Protein AF-A0A7C6RKL9-F1 (afdb_monomer_lite)

Sequence (84 aa):
VSDRDWIVTLDVSADEYYGSEQVKRALVRYPIKVVRLDIDPERNPFGLALDCYASAPQRIEPPPTPTQAGVPANAPGHLQGDSP

Structure (mmCIF, N/CA/C/O backbone):
data_AF-A0A7C6RKL9-F1
#
_entry.id   AF-A0A7C6RKL9-F1
#
loop_
_atom_site.group_PDB
_atom_site.id
_atom_site.type_symbol
_atom_site.label_atom_id
_atom_site.label_alt_id
_atom_site.label_comp_id
_atom_site.label_asym_id
_atom_site.label_entity_id
_atom_site.label_seq_id
_atom_site.pdbx_PDB_ins_code
_atom_site.Cartn_x
_atom_site.Cartn_y
_atom_site.Cartn_z
_atom_site.occupancy
_atom_site.B_iso_or_equiv
_atom_site.auth_seq_id
_atom_site.auth_comp_id
_atom_site.auth_asym_id
_atom_site.auth_atom_id
_atom_site.pdbx_PDB_model_num
ATOM 1 N N . VAL A 1 1 ? 7.654 -13.805 -6.993 1.00 73.88 1 VAL A N 1
ATOM 2 C CA . VAL A 1 1 ? 8.340 -12.493 -7.012 1.00 73.88 1 VAL A CA 1
ATOM 3 C C . VAL A 1 1 ? 9.407 -12.584 -8.082 1.00 73.88 1 VAL A C 1
ATOM 5 O O . VAL A 1 1 ? 10.071 -13.614 -8.139 1.00 73.88 1 VAL A O 1
ATOM 8 N N . SER A 1 2 ? 9.473 -11.597 -8.968 1.00 86.81 2 SER A N 1
ATOM 9 C CA . SER A 1 2 ? 10.392 -11.542 -10.112 1.00 86.81 2 SER A CA 1
ATOM 10 C C . SER A 1 2 ? 11.171 -10.223 -10.066 1.00 86.81 2 SER A C 1
ATOM 12 O O . SER A 1 2 ? 10.882 -9.371 -9.229 1.00 86.81 2 SER A O 1
ATOM 14 N N . ASP A 1 3 ? 12.090 -10.003 -11.005 1.00 89.50 3 ASP A N 1
ATOM 15 C CA . ASP A 1 3 ? 12.804 -8.722 -11.137 1.00 89.50 3 ASP A CA 1
ATOM 16 C C . ASP A 1 3 ? 11.894 -7.551 -11.556 1.00 89.50 3 ASP A C 1
ATOM 18 O O . ASP A 1 3 ? 12.338 -6.406 -11.633 1.00 89.50 3 ASP A O 1
ATOM 22 N N . ARG A 1 4 ? 10.622 -7.827 -11.865 1.00 94.75 4 ARG A N 1
ATOM 23 C CA . ARG A 1 4 ? 9.621 -6.841 -12.292 1.00 94.75 4 ARG A CA 1
ATOM 24 C C . ARG A 1 4 ? 8.363 -6.823 -11.428 1.00 94.75 4 ARG A C 1
ATOM 26 O O . ARG A 1 4 ? 7.517 -5.960 -11.649 1.00 94.75 4 ARG A O 1
ATOM 33 N N . ASP A 1 5 ? 8.233 -7.769 -10.498 1.00 96.44 5 ASP A N 1
ATOM 34 C CA . ASP A 1 5 ? 7.044 -7.955 -9.672 1.00 96.44 5 ASP A CA 1
ATOM 35 C C . ASP A 1 5 ? 7.442 -8.140 -8.214 1.00 96.44 5 ASP A C 1
ATOM 37 O O . ASP A 1 5 ? 8.103 -9.121 -7.853 1.00 96.44 5 ASP A O 1
ATOM 41 N N . TRP A 1 6 ? 6.938 -7.255 -7.363 1.00 97.88 6 TRP A N 1
ATOM 42 C CA . TRP A 1 6 ? 7.224 -7.220 -5.937 1.00 97.88 6 TRP A CA 1
ATOM 43 C C . TRP A 1 6 ? 5.942 -7.354 -5.125 1.00 97.88 6 TRP A C 1
ATOM 45 O O . TRP A 1 6 ? 4.870 -6.919 -5.541 1.00 97.88 6 TRP A O 1
ATOM 55 N N . ILE A 1 7 ? 6.060 -7.942 -3.936 1.00 97.88 7 ILE A N 1
ATOM 56 C CA . ILE A 1 7 ? 5.026 -7.839 -2.906 1.00 97.88 7 ILE A CA 1
ATOM 57 C C . ILE A 1 7 ? 5.541 -6.836 -1.884 1.00 97.88 7 ILE A C 1
ATOM 59 O O . ILE A 1 7 ? 6.559 -7.076 -1.235 1.00 97.88 7 ILE A O 1
ATOM 63 N N . VAL A 1 8 ? 4.849 -5.709 -1.769 1.00 97.69 8 VAL A N 1
ATOM 64 C CA . VAL A 1 8 ? 5.166 -4.642 -0.823 1.00 97.69 8 VAL A CA 1
ATOM 65 C C . VAL A 1 8 ? 4.237 -4.758 0.375 1.00 97.69 8 VAL A C 1
ATOM 67 O O . VAL A 1 8 ? 3.016 -4.804 0.231 1.00 97.69 8 VAL A O 1
ATOM 70 N N . THR A 1 9 ? 4.823 -4.798 1.568 1.00 97.75 9 THR A N 1
ATOM 71 C CA . THR A 1 9 ? 4.079 -4.769 2.828 1.00 97.75 9 THR A CA 1
ATOM 72 C C . THR A 1 9 ? 3.812 -3.324 3.219 1.00 97.75 9 THR A C 1
ATOM 74 O O . THR A 1 9 ? 4.751 -2.584 3.508 1.00 97.75 9 THR A O 1
ATOM 77 N N . LEU A 1 10 ? 2.540 -2.933 3.249 1.00 97.44 10 LEU A N 1
ATOM 78 C CA . LEU A 1 10 ? 2.113 -1.603 3.666 1.00 97.44 10 LEU A CA 1
ATOM 79 C C . LEU A 1 10 ? 1.280 -1.693 4.950 1.00 97.44 10 LEU A C 1
ATOM 81 O O . LEU A 1 10 ? 0.131 -2.130 4.918 1.00 97.44 10 LEU A O 1
ATOM 85 N N . ASP A 1 11 ? 1.845 -1.259 6.073 1.00 97.38 11 ASP A N 1
ATOM 86 C CA . ASP A 1 11 ? 1.135 -1.181 7.352 1.00 97.38 11 ASP A CA 1
ATOM 87 C C . ASP A 1 11 ? 0.510 0.212 7.505 1.00 97.38 11 ASP A C 1
ATOM 89 O O . ASP A 1 11 ? 1.213 1.221 7.495 1.00 97.38 11 ASP A O 1
ATOM 93 N N . VAL A 1 12 ? -0.819 0.273 7.626 1.00 96.56 12 VAL A N 1
ATOM 94 C CA . VAL A 1 12 ? -1.594 1.523 7.648 1.00 96.56 12 VAL A CA 1
ATOM 95 C C . VAL A 1 12 ? -2.445 1.590 8.907 1.00 96.56 12 VAL A C 1
ATOM 97 O O . VAL A 1 12 ? -3.231 0.678 9.175 1.00 96.56 12 VAL A O 1
ATOM 100 N N . SER A 1 13 ? -2.337 2.692 9.651 1.00 95.75 13 SER A N 1
ATOM 101 C CA . SER A 1 13 ? -3.317 3.063 10.674 1.00 95.75 13 SER A CA 1
ATOM 102 C C . SER A 1 13 ? -4.399 3.953 10.067 1.00 95.75 13 SER A C 1
ATOM 104 O O . SER A 1 13 ? -4.093 5.024 9.543 1.00 95.75 13 SER A O 1
ATOM 106 N N . ALA A 1 14 ? -5.654 3.529 10.164 1.00 95.06 14 ALA A N 1
ATOM 107 C CA . ALA A 1 14 ? -6.818 4.287 9.732 1.00 95.06 14 ALA A CA 1
ATOM 108 C C . ALA A 1 14 ? -7.687 4.645 10.940 1.00 95.06 14 ALA A C 1
ATOM 110 O O . ALA A 1 14 ? -8.110 3.759 11.690 1.00 95.06 14 ALA A O 1
ATOM 111 N N . ASP A 1 15 ? -7.963 5.939 11.084 1.00 95.44 15 ASP A N 1
ATOM 112 C CA . ASP A 1 15 ? -8.888 6.487 12.068 1.00 95.44 15 ASP A CA 1
ATOM 113 C C . ASP A 1 15 ? -10.160 6.943 11.349 1.00 95.44 15 ASP A C 1
ATOM 115 O O . ASP A 1 15 ? -10.109 7.802 10.470 1.00 95.44 15 ASP A O 1
ATOM 119 N N . GLU A 1 16 ? -11.300 6.348 11.693 1.00 95.44 16 GLU A N 1
ATOM 120 C CA . GLU A 1 16 ? -12.604 6.722 11.138 1.00 95.44 16 GLU A CA 1
ATOM 121 C C . GLU A 1 16 ? -13.346 7.604 12.147 1.00 95.44 16 GLU A C 1
ATOM 123 O O . GLU A 1 16 ? -13.323 7.332 13.353 1.00 95.44 16 GLU A O 1
ATOM 128 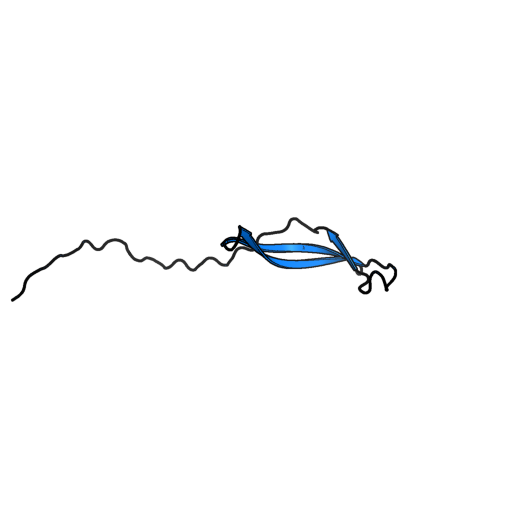N N . TYR A 1 17 ? -14.020 8.643 11.647 1.00 97.44 17 TYR A N 1
ATOM 129 C CA . TYR A 1 17 ? -14.714 9.648 12.452 1.00 97.44 17 TYR A CA 1
ATOM 130 C C . TYR A 1 17 ? -16.180 9.785 12.040 1.00 97.44 17 TYR A C 1
ATOM 132 O O . TYR A 1 17 ? -16.511 9.731 10.855 1.00 97.44 17 TYR A O 1
ATOM 140 N N . TYR A 1 18 ? -17.041 10.041 13.022 1.00 97.19 18 TYR A N 1
ATOM 141 C CA . TYR A 1 18 ? -18.387 10.562 12.816 1.00 97.19 18 TYR A CA 1
ATOM 142 C C . TYR A 1 18 ? -18.462 11.956 13.447 1.00 97.19 18 TYR A C 1
ATOM 144 O O . TYR A 1 18 ? -18.439 12.113 14.667 1.00 97.19 18 TYR A O 1
ATOM 152 N N . GLY A 1 19 ? -18.473 12.995 12.610 1.00 96.44 19 GLY A N 1
ATOM 153 C CA . GLY A 1 19 ? -18.270 14.367 13.078 1.00 96.44 19 GLY A CA 1
ATOM 154 C C . GLY A 1 19 ? -16.870 14.548 13.673 1.00 96.44 19 GLY A C 1
ATOM 155 O O . GLY A 1 19 ? -15.876 14.220 13.031 1.00 96.44 19 GLY A O 1
ATOM 156 N N . SER A 1 20 ? -16.790 15.073 14.895 1.00 95.94 20 SER A N 1
ATOM 157 C CA . SER A 1 20 ? -15.533 15.229 15.640 1.00 95.94 20 SER A CA 1
ATOM 158 C C . SER A 1 20 ? -15.165 14.012 16.495 1.00 95.94 20 SER A C 1
ATOM 160 O O . SER A 1 20 ? -14.121 14.022 17.144 1.00 95.94 20 SER A O 1
ATOM 162 N N . GLU A 1 21 ? -16.018 12.987 16.552 1.00 97.19 21 GLU A N 1
ATOM 163 C CA . GLU A 1 21 ? -15.795 11.802 17.378 1.00 97.19 21 GLU A CA 1
ATOM 164 C C . GLU A 1 21 ? -15.098 10.707 16.573 1.00 97.19 21 GLU A C 1
ATOM 166 O O . GLU A 1 21 ? -15.534 10.350 15.476 1.00 97.19 21 GLU A O 1
ATOM 171 N N . GLN A 1 22 ? -14.013 10.158 17.121 1.00 95.94 22 GLN A N 1
ATOM 172 C CA . GLN A 1 22 ? -13.368 8.984 16.548 1.00 95.94 22 GLN A CA 1
ATOM 173 C C . GLN A 1 22 ? -14.202 7.738 16.860 1.00 95.94 22 GLN A C 1
ATOM 175 O O . GLN A 1 22 ? -14.379 7.388 18.023 1.00 95.94 22 GLN A O 1
ATOM 180 N N . VAL A 1 23 ? -14.639 7.025 15.823 1.00 97.06 23 VAL A N 1
ATOM 181 C CA . VAL A 1 23 ? -15.480 5.825 15.960 1.00 97.06 23 VAL A CA 1
ATOM 182 C C . VAL A 1 23 ? -14.706 4.523 15.775 1.00 97.06 23 VAL A C 1
ATOM 184 O O . VAL A 1 23 ? -15.126 3.474 16.261 1.00 97.06 23 VAL A O 1
ATOM 187 N N . LYS A 1 24 ? -13.560 4.558 15.086 1.00 93.25 24 LYS A N 1
ATOM 188 C CA . LYS A 1 24 ? -12.742 3.364 14.847 1.00 93.25 24 LYS A CA 1
ATOM 189 C C . LYS A 1 24 ? -11.275 3.727 14.661 1.00 93.25 24 LYS A C 1
ATOM 191 O O . LYS A 1 24 ? -10.948 4.741 14.053 1.00 93.25 24 LYS A O 1
ATOM 196 N N . ARG A 1 25 ? -10.396 2.861 15.167 1.00 93.81 25 ARG A N 1
ATOM 197 C CA . ARG A 1 25 ? -8.96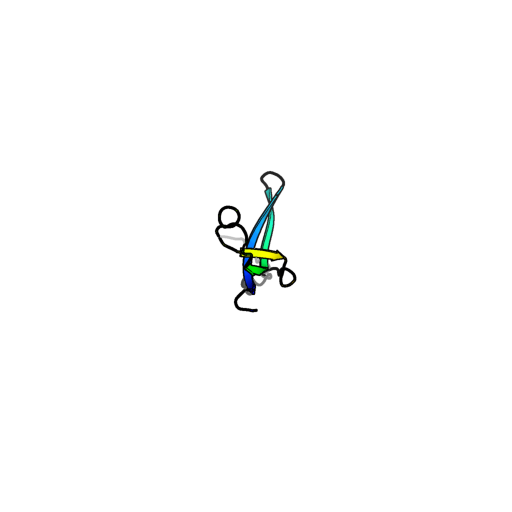2 2.822 14.852 1.00 93.81 25 ARG A CA 1
ATOM 198 C C . ARG A 1 25 ? -8.615 1.419 14.387 1.00 93.81 25 ARG A C 1
ATOM 200 O O . ARG A 1 25 ? -8.848 0.450 15.114 1.00 93.81 25 ARG A O 1
ATOM 207 N N . ALA A 1 26 ? -8.058 1.297 13.192 1.00 93.25 26 ALA A N 1
ATOM 208 C CA . ALA A 1 26 ? -7.608 0.024 12.649 1.00 93.25 26 ALA A CA 1
ATOM 209 C C . ALA A 1 26 ? -6.156 0.136 12.195 1.00 93.25 26 ALA A C 1
ATOM 211 O O . ALA A 1 26 ? -5.826 1.014 11.408 1.00 93.25 26 ALA A O 1
ATOM 212 N N . LEU A 1 27 ? -5.304 -0.772 12.669 1.00 96.25 27 LEU A N 1
ATOM 213 C CA . LEU A 1 27 ? -3.980 -0.997 12.103 1.00 96.25 27 LEU A CA 1
ATOM 214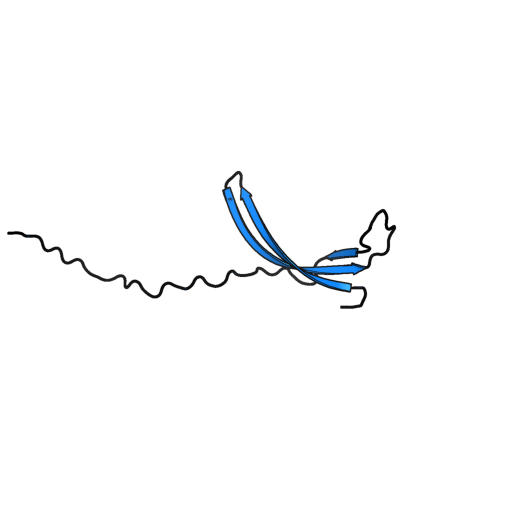 C C . LEU A 1 27 ? -4.070 -2.235 11.209 1.00 96.25 27 LEU A C 1
ATOM 216 O O . LEU A 1 27 ? -4.440 -3.313 11.679 1.00 96.25 27 LEU A O 1
ATOM 220 N N . VAL A 1 28 ? -3.813 -2.072 9.915 1.00 97.06 28 VAL A N 1
ATOM 221 C CA . VAL A 1 28 ? -3.995 -3.125 8.910 1.00 97.06 28 VAL A CA 1
ATOM 222 C C . VAL A 1 28 ? -2.753 -3.220 8.034 1.00 97.06 28 VAL A C 1
ATOM 224 O O . VAL A 1 28 ? -2.253 -2.212 7.541 1.00 97.06 28 VAL A O 1
ATOM 227 N N . ARG A 1 29 ? -2.282 -4.449 7.824 1.00 98.06 29 ARG A N 1
ATOM 228 C CA . ARG A 1 29 ? -1.235 -4.813 6.876 1.00 98.06 29 ARG A CA 1
ATOM 229 C C . ARG A 1 29 ? -1.852 -5.133 5.524 1.00 98.06 29 ARG A C 1
ATOM 231 O O . ARG A 1 29 ? -2.600 -6.104 5.393 1.00 98.06 29 ARG A O 1
ATOM 238 N N . TYR A 1 30 ? -1.493 -4.353 4.518 1.00 98.12 30 TYR A N 1
ATOM 239 C CA . TYR A 1 30 ? -1.879 -4.548 3.129 1.00 98.12 30 TYR A CA 1
ATOM 240 C C . TYR A 1 30 ? -0.696 -5.117 2.339 1.00 98.12 30 TYR A C 1
ATOM 242 O O . TYR A 1 30 ? 0.283 -4.407 2.103 1.00 98.12 30 TYR A O 1
ATOM 250 N N . PRO A 1 31 ? -0.753 -6.388 1.917 1.00 98.25 31 PRO A N 1
ATOM 251 C CA . PRO A 1 31 ? 0.209 -6.937 0.976 1.00 98.25 31 PRO A CA 1
ATOM 252 C C . PRO A 1 31 ? -0.191 -6.496 -0.437 1.00 98.25 31 PRO A C 1
ATOM 254 O O . PRO A 1 31 ? -1.153 -7.007 -1.012 1.00 98.25 31 PRO A O 1
ATOM 257 N N . ILE A 1 32 ? 0.524 -5.519 -0.989 1.00 98.31 32 ILE A N 1
ATOM 258 C CA . ILE A 1 32 ? 0.240 -4.932 -2.303 1.00 98.31 32 ILE A CA 1
ATOM 259 C C . ILE A 1 32 ? 1.165 -5.547 -3.348 1.00 98.31 32 ILE A C 1
ATOM 261 O O . ILE A 1 32 ? 2.382 -5.579 -3.151 1.00 98.31 32 ILE A O 1
ATOM 265 N N . LYS A 1 33 ? 0.616 -6.009 -4.475 1.00 98.19 33 LYS A N 1
ATOM 266 C CA . LYS A 1 33 ? 1.450 -6.372 -5.622 1.00 98.19 33 LYS A CA 1
ATOM 267 C C . LYS A 1 33 ? 1.841 -5.092 -6.355 1.00 98.19 33 LYS A C 1
ATOM 269 O O . LYS A 1 33 ? 0.987 -4.285 -6.711 1.00 98.19 33 LYS A O 1
ATOM 274 N N . VAL A 1 34 ? 3.135 -4.902 -6.565 1.00 98.25 34 VAL A N 1
ATOM 275 C CA . VAL A 1 34 ? 3.689 -3.786 -7.331 1.00 98.25 34 VAL A CA 1
ATOM 276 C C . VAL A 1 34 ? 4.380 -4.357 -8.553 1.00 98.25 34 VAL A C 1
ATOM 278 O O . VAL A 1 34 ? 5.140 -5.317 -8.437 1.00 98.25 34 VAL A O 1
ATOM 281 N N . VAL A 1 35 ? 4.114 -3.776 -9.717 1.00 98.00 35 VAL A N 1
ATOM 282 C CA . VAL A 1 35 ? 4.658 -4.242 -10.998 1.00 98.00 35 VAL A CA 1
ATOM 283 C C . VAL A 1 35 ? 5.375 -3.113 -11.720 1.00 98.00 35 VAL A C 1
ATOM 285 O O . VAL A 1 35 ? 4.988 -1.948 -11.600 1.00 98.00 35 VAL A O 1
ATOM 288 N N . ARG A 1 36 ? 6.403 -3.448 -12.504 1.00 97.50 36 ARG A N 1
ATOM 289 C CA . ARG A 1 36 ? 7.028 -2.497 -13.430 1.00 97.50 36 ARG A CA 1
ATOM 290 C C . ARG A 1 36 ? 6.090 -2.229 -14.607 1.00 97.50 36 ARG A C 1
ATOM 292 O O . ARG A 1 36 ? 5.826 -3.134 -15.402 1.00 97.50 36 ARG A O 1
ATOM 299 N N . LEU A 1 37 ? 5.646 -0.982 -14.739 1.00 97.25 37 LEU A N 1
ATOM 300 C CA . LEU A 1 37 ? 4.792 -0.494 -15.817 1.00 97.25 37 LEU A CA 1
ATOM 301 C C . LEU A 1 37 ? 5.506 0.616 -16.597 1.00 97.25 37 LEU A C 1
ATOM 303 O O . LEU A 1 37 ? 5.474 1.788 -16.222 1.00 97.25 37 LEU A O 1
ATOM 307 N N . ASP A 1 38 ? 6.118 0.221 -17.709 1.00 95.50 38 ASP A N 1
ATOM 308 C CA . ASP A 1 38 ? 6.870 1.107 -18.596 1.00 95.50 38 ASP A CA 1
ATOM 309 C C . ASP A 1 38 ? 5.931 1.803 -19.584 1.00 95.50 38 ASP A C 1
ATOM 311 O O . ASP A 1 38 ? 5.741 1.354 -20.714 1.00 95.50 38 ASP A O 1
ATOM 315 N N . ILE A 1 39 ? 5.311 2.889 -19.134 1.00 95.81 39 ILE A N 1
ATOM 316 C CA . ILE A 1 39 ? 4.606 3.833 -20.008 1.00 95.81 39 ILE A CA 1
ATOM 317 C C . ILE A 1 39 ? 5.408 5.132 -20.112 1.00 95.81 39 ILE A C 1
ATOM 319 O O . ILE A 1 39 ? 6.497 5.233 -19.553 1.00 95.81 39 ILE A O 1
ATOM 323 N N . ASP A 1 40 ? 4.870 6.111 -20.839 1.00 97.94 40 ASP A N 1
ATOM 324 C CA . ASP A 1 40 ? 5.451 7.450 -20.953 1.00 97.94 40 ASP A CA 1
ATOM 325 C C . ASP A 1 40 ? 5.925 7.980 -19.575 1.00 97.94 40 ASP A C 1
ATOM 327 O O . ASP A 1 40 ? 5.088 8.120 -18.674 1.00 97.94 40 ASP A O 1
ATOM 331 N N . PRO A 1 41 ? 7.233 8.254 -19.389 1.00 97.00 41 PRO A N 1
ATOM 332 C CA . PRO A 1 41 ? 7.789 8.717 -18.120 1.00 97.00 41 PRO A CA 1
ATOM 333 C C . PRO A 1 41 ? 7.185 10.028 -17.610 1.00 97.00 41 PRO A C 1
ATOM 335 O O . PRO A 1 41 ? 7.116 10.217 -16.401 1.00 97.00 41 PRO A O 1
ATOM 338 N N . GLU A 1 42 ? 6.677 10.898 -18.487 1.00 97.88 42 GLU A N 1
ATOM 339 C CA . GLU A 1 42 ? 5.970 12.115 -18.058 1.00 97.88 42 GLU A CA 1
ATOM 340 C C . GLU A 1 42 ? 4.622 11.785 -17.394 1.00 97.88 42 GLU A C 1
ATOM 342 O O . GLU A 1 42 ? 4.107 12.540 -16.569 1.00 97.88 42 GLU A O 1
ATOM 347 N N . ARG A 1 43 ? 4.042 10.624 -17.723 1.00 97.69 43 ARG A N 1
ATOM 348 C CA . ARG A 1 43 ? 2.788 10.125 -17.137 1.00 97.69 43 ARG A CA 1
ATOM 349 C C . ARG A 1 43 ? 3.013 9.174 -15.967 1.00 97.69 43 ARG A C 1
ATOM 351 O O . ARG A 1 43 ? 2.166 9.111 -15.080 1.00 97.69 43 ARG A O 1
ATOM 358 N N . ASN A 1 44 ? 4.115 8.426 -15.969 1.00 98.12 44 ASN A N 1
ATOM 359 C CA . ASN A 1 44 ? 4.530 7.568 -14.862 1.00 98.12 44 ASN A CA 1
ATOM 360 C C . ASN A 1 44 ? 6.040 7.691 -14.600 1.00 98.12 44 ASN A C 1
ATOM 362 O O . ASN A 1 44 ? 6.807 6.819 -15.020 1.00 98.12 44 ASN A O 1
ATOM 366 N N . PRO A 1 45 ? 6.469 8.719 -13.848 1.00 97.62 45 PRO A N 1
ATOM 367 C CA . PRO A 1 45 ? 7.885 8.954 -13.559 1.00 97.62 45 PRO A CA 1
ATOM 368 C C . PRO A 1 45 ? 8.567 7.814 -12.796 1.00 97.62 45 PRO A C 1
ATOM 370 O O . PRO A 1 45 ? 9.789 7.696 -12.807 1.00 97.62 45 PRO A O 1
ATOM 373 N N . PHE A 1 46 ? 7.783 6.972 -12.120 1.00 96.31 46 PHE A N 1
ATOM 374 C CA . PHE A 1 46 ? 8.293 5.870 -11.308 1.00 96.31 46 PHE A CA 1
ATOM 375 C C . PHE A 1 46 ? 8.390 4.555 -12.084 1.00 96.31 46 PHE A C 1
ATOM 377 O O . PHE A 1 46 ? 9.073 3.641 -11.633 1.00 96.31 46 PHE A O 1
ATOM 384 N N . GLY A 1 47 ? 7.704 4.430 -13.226 1.00 97.31 47 GLY A N 1
ATOM 385 C CA . GLY A 1 47 ? 7.630 3.175 -13.978 1.00 97.31 47 GLY A CA 1
ATOM 386 C C . GLY A 1 47 ? 6.995 2.021 -13.189 1.00 97.31 47 GLY A C 1
ATOM 387 O O . GLY A 1 47 ? 7.307 0.860 -13.447 1.00 97.31 47 GLY A O 1
ATOM 388 N N . LEU A 1 48 ? 6.141 2.317 -12.203 1.00 97.81 48 LEU A N 1
ATOM 389 C CA . LEU A 1 48 ? 5.504 1.335 -11.318 1.00 97.81 48 LEU A CA 1
ATOM 390 C C . LEU A 1 48 ? 3.979 1.442 -11.363 1.00 97.81 48 LEU A C 1
ATOM 392 O O . LEU A 1 48 ? 3.431 2.499 -11.673 1.00 97.81 48 LEU A O 1
ATOM 396 N N . ALA A 1 49 ? 3.297 0.355 -11.015 1.00 97.75 49 ALA A N 1
ATOM 397 C CA . ALA A 1 49 ? 1.855 0.329 -10.800 1.00 97.75 49 ALA A CA 1
ATOM 398 C C . ALA A 1 49 ? 1.482 -0.573 -9.618 1.00 97.75 49 ALA A C 1
ATOM 400 O O . ALA A 1 49 ? 2.196 -1.528 -9.307 1.00 97.75 49 ALA A O 1
ATOM 401 N N . LEU A 1 50 ? 0.346 -0.272 -8.982 1.00 97.75 50 LEU A N 1
ATOM 402 C CA . LEU A 1 50 ? -0.279 -1.144 -7.987 1.00 97.75 50 LEU A CA 1
ATOM 403 C C . LEU A 1 50 ? -1.200 -2.133 -8.710 1.00 97.75 50 LEU A C 1
ATOM 405 O O . LEU A 1 50 ? -2.151 -1.721 -9.369 1.00 97.75 50 LEU A O 1
ATOM 409 N N . ASP A 1 51 ? -0.928 -3.424 -8.566 1.00 97.25 51 ASP A N 1
ATOM 410 C CA . ASP A 1 51 ? -1.670 -4.529 -9.181 1.00 97.25 51 ASP A CA 1
ATOM 411 C C . ASP A 1 51 ? -2.503 -5.266 -8.123 1.00 97.25 51 ASP A C 1
ATOM 413 O O . ASP A 1 51 ? -2.323 -6.452 -7.844 1.00 97.25 51 ASP A O 1
ATOM 417 N N . CYS A 1 52 ? -3.396 -4.513 -7.478 1.00 97.38 52 CYS A N 1
ATOM 418 C CA . CYS A 1 52 ? -4.279 -5.004 -6.420 1.00 97.38 52 CYS A CA 1
ATOM 419 C C . CYS A 1 52 ? -3.525 -5.647 -5.228 1.00 97.38 52 CYS A C 1
ATOM 421 O O . CYS A 1 52 ? -2.346 -5.387 -4.961 1.00 97.38 52 CYS A O 1
ATOM 423 N N . TYR A 1 53 ? -4.256 -6.427 -4.429 1.00 97.81 53 TYR A N 1
ATOM 424 C CA . TYR A 1 53 ? -3.721 -7.116 -3.263 1.00 97.81 53 TYR A CA 1
ATOM 425 C C . TYR A 1 53 ? -3.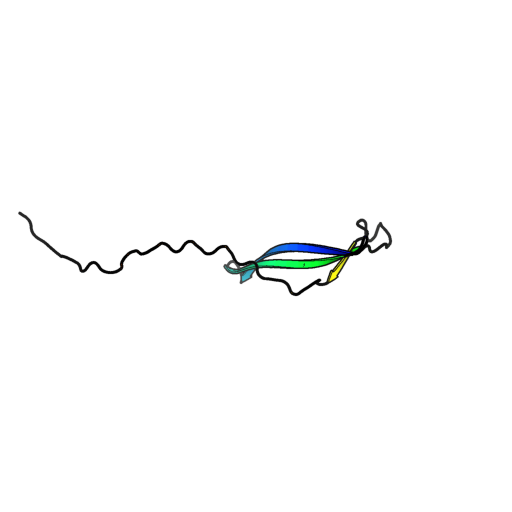092 -8.455 -3.652 1.00 97.81 53 TYR A C 1
ATOM 427 O O . TYR A 1 53 ? -3.687 -9.241 -4.385 1.00 97.81 53 TYR A O 1
ATOM 435 N N . ALA A 1 54 ? -1.915 -8.747 -3.098 1.00 97.81 54 ALA A N 1
ATOM 436 C CA . ALA A 1 54 ? -1.271 -10.052 -3.231 1.00 97.81 54 ALA A CA 1
ATOM 437 C C . ALA A 1 54 ? -1.933 -11.123 -2.339 1.00 97.81 54 ALA A C 1
ATOM 439 O O . ALA A 1 54 ? -1.849 -12.314 -2.630 1.00 97.81 54 ALA A O 1
ATOM 440 N N . SER A 1 55 ? -2.596 -10.705 -1.258 1.00 97.94 55 SER A N 1
ATOM 441 C CA . SER A 1 55 ? -3.467 -11.531 -0.416 1.00 97.94 55 SER A CA 1
ATOM 442 C C . SER A 1 55 ? -4.438 -10.647 0.378 1.00 97.94 55 SER A C 1
ATOM 444 O O . SER A 1 55 ? -4.358 -9.421 0.324 1.00 97.94 55 SER A O 1
ATOM 446 N N . ALA A 1 56 ? -5.393 -11.243 1.098 1.00 98.00 56 ALA A N 1
ATOM 447 C CA . ALA A 1 56 ? -6.356 -10.472 1.883 1.00 98.00 56 ALA A CA 1
ATOM 448 C C . ALA A 1 56 ? -5.645 -9.598 2.942 1.00 98.00 56 ALA A C 1
ATOM 450 O O . ALA A 1 56 ? -4.796 -10.126 3.671 1.00 98.00 56 ALA A O 1
ATOM 451 N N . PRO A 1 57 ? -6.001 -8.306 3.083 1.00 97.75 57 PRO A N 1
ATOM 452 C CA . PRO A 1 57 ? -5.468 -7.452 4.141 1.00 97.75 57 PRO A CA 1
ATOM 453 C C . PRO A 1 57 ? -5.664 -8.070 5.527 1.00 97.75 57 PRO A C 1
ATOM 455 O O . PRO A 1 57 ? -6.709 -8.654 5.813 1.00 97.75 57 PRO A O 1
ATOM 458 N N . GLN A 1 58 ? -4.655 -7.944 6.386 1.00 97.25 58 GLN A N 1
ATOM 459 C CA . GLN A 1 58 ? -4.647 -8.552 7.716 1.00 97.25 58 GLN A CA 1
ATOM 460 C C . GLN A 1 58 ? -4.658 -7.467 8.784 1.00 97.25 58 GLN A C 1
ATOM 462 O O . GLN A 1 58 ? -3.848 -6.542 8.747 1.00 97.25 58 GLN A O 1
ATOM 467 N N . ARG A 1 59 ? -5.557 -7.575 9.763 1.00 95.31 59 ARG A N 1
ATOM 468 C CA . ARG A 1 59 ? -5.525 -6.684 10.925 1.00 95.31 59 ARG A CA 1
ATOM 469 C C . ARG A 1 59 ? -4.279 -6.996 11.755 1.00 95.31 59 ARG A C 1
ATOM 471 O O . ARG A 1 59 ? -4.005 -8.156 12.039 1.00 95.31 59 ARG A O 1
ATOM 478 N N . ILE A 1 60 ? -3.542 -5.963 12.144 1.00 94.88 60 ILE A N 1
ATOM 479 C CA . ILE A 1 60 ? -2.449 -6.084 13.106 1.00 94.88 60 ILE A CA 1
ATOM 480 C C . ILE A 1 60 ? -3.060 -5.883 14.489 1.00 94.88 60 ILE A C 1
ATOM 482 O O . ILE A 1 60 ? -3.631 -4.828 14.781 1.00 94.88 60 ILE A O 1
ATOM 486 N N . GLU A 1 61 ? -2.976 -6.909 15.328 1.00 86.44 61 GLU A N 1
ATOM 487 C CA . GLU A 1 61 ? -3.406 -6.800 16.716 1.00 86.44 61 GLU A CA 1
ATOM 488 C C . GLU A 1 61 ? -2.376 -5.995 17.518 1.00 86.44 61 GLU A C 1
ATOM 490 O O . GLU A 1 61 ? -1.168 -6.213 17.367 1.00 86.44 61 GLU A O 1
ATOM 495 N N . PRO A 1 62 ? -2.817 -5.048 18.364 1.00 74.62 62 PRO A N 1
ATOM 496 C CA . PRO A 1 62 ? -1.917 -4.444 19.328 1.00 74.62 62 PRO A CA 1
ATOM 497 C C . PRO A 1 62 ? -1.423 -5.532 20.293 1.00 74.62 62 PRO A C 1
ATOM 499 O O . PRO A 1 62 ? -2.171 -6.469 20.589 1.00 74.62 62 PRO A O 1
ATOM 502 N N . PRO A 1 63 ? -0.185 -5.427 20.805 1.00 72.81 63 PRO A N 1
ATOM 503 C CA . PRO A 1 63 ? 0.298 -6.358 21.814 1.00 72.81 63 PRO A CA 1
ATOM 504 C C . PRO A 1 63 ? -0.682 -6.405 22.997 1.00 72.81 63 PRO A C 1
ATOM 506 O O . PRO A 1 63 ? -1.256 -5.364 23.347 1.00 72.81 63 PRO A O 1
ATOM 509 N N . PRO A 1 64 ? -0.895 -7.587 23.609 1.00 71.06 64 PRO A N 1
ATOM 510 C CA . PRO A 1 64 ? -1.814 -7.713 24.727 1.00 71.06 64 PRO A CA 1
ATOM 511 C C . PRO A 1 64 ? -1.398 -6.730 25.816 1.00 71.06 64 PRO A C 1
ATOM 513 O O . PRO A 1 64 ? -0.229 -6.672 26.207 1.00 71.06 64 PRO A O 1
ATOM 516 N N . THR A 1 65 ? -2.351 -5.931 26.294 1.00 73.56 65 THR A N 1
ATOM 517 C CA . THR A 1 65 ? -2.113 -5.084 27.460 1.00 73.56 65 THR A CA 1
ATOM 518 C C . THR A 1 65 ? -1.738 -6.017 28.609 1.00 73.56 65 THR A C 1
ATOM 520 O O . THR A 1 65 ? -2.499 -6.957 28.859 1.00 73.56 65 THR A O 1
ATOM 523 N N . PRO A 1 66 ? -0.588 -5.833 29.283 1.00 68.81 66 PRO A N 1
ATOM 524 C CA . PRO A 1 66 ? -0.239 -6.686 30.405 1.00 68.81 66 PRO A CA 1
ATOM 525 C C . PRO A 1 66 ? -1.383 -6.634 31.416 1.00 68.81 66 PRO A C 1
ATOM 527 O O . PRO A 1 66 ? -1.704 -5.574 31.955 1.00 68.81 66 PRO A O 1
ATOM 530 N N . THR A 1 67 ? -2.045 -7.776 31.616 1.00 65.00 67 THR A N 1
ATOM 531 C CA . THR A 1 67 ? -3.060 -7.947 32.650 1.00 65.00 67 THR A CA 1
ATOM 532 C C . THR A 1 67 ? -2.412 -7.556 33.970 1.00 65.00 67 THR A C 1
ATOM 534 O O . THR A 1 67 ? -1.454 -8.201 34.394 1.00 65.00 67 THR A O 1
ATOM 537 N N . GLN A 1 68 ? -2.899 -6.492 34.617 1.00 60.09 68 GLN A N 1
ATOM 538 C CA . GLN A 1 68 ? -2.563 -6.258 36.016 1.00 60.09 68 GLN A CA 1
ATOM 539 C C . GLN A 1 68 ? -3.001 -7.504 36.787 1.00 60.09 68 GLN A C 1
ATOM 541 O O . GLN A 1 68 ? -4.191 -7.795 36.904 1.00 60.09 68 GLN A O 1
ATOM 546 N N . ALA A 1 69 ? -2.023 -8.280 37.246 1.00 56.25 69 ALA A N 1
ATOM 547 C CA . ALA A 1 69 ? -2.256 -9.419 38.106 1.00 56.25 69 ALA A CA 1
ATOM 548 C C . ALA A 1 69 ? -2.920 -8.922 39.398 1.00 56.25 69 ALA A C 1
ATOM 550 O O . ALA A 1 69 ? -2.293 -8.231 40.192 1.00 56.25 69 ALA A O 1
ATOM 551 N N . GLY A 1 70 ? -4.202 -9.260 39.553 1.00 50.31 70 GLY A N 1
ATOM 552 C CA . GLY A 1 70 ? -4.931 -9.369 40.815 1.00 50.31 70 GLY A CA 1
ATOM 553 C C . GLY A 1 70 ? -4.815 -8.203 41.797 1.00 50.31 70 GLY A C 1
ATOM 554 O O . GLY A 1 70 ? -3.988 -8.235 42.701 1.00 50.31 70 GLY A O 1
ATOM 555 N N . VAL A 1 71 ? -5.774 -7.278 41.754 1.00 54.25 71 VAL A N 1
ATOM 556 C CA . VAL A 1 71 ? -6.285 -6.713 43.011 1.00 54.25 71 VAL A CA 1
ATOM 557 C C . VAL A 1 71 ? -7.284 -7.742 43.552 1.00 54.25 71 VAL A C 1
ATOM 559 O O . VAL A 1 71 ? -8.310 -7.958 42.903 1.00 54.25 71 VAL A O 1
ATOM 562 N N . PRO A 1 72 ? -7.023 -8.444 44.672 1.00 46.91 72 PRO A N 1
ATOM 563 C CA . PRO A 1 72 ? -8.028 -9.319 45.253 1.00 46.91 72 PRO A CA 1
ATOM 564 C C . PRO A 1 72 ? -9.190 -8.459 45.759 1.00 46.91 72 PRO A C 1
ATOM 566 O O . PRO A 1 72 ? -9.084 -7.738 46.749 1.00 46.91 72 PRO A O 1
ATOM 569 N N . ALA A 1 73 ? -10.316 -8.544 45.055 1.00 5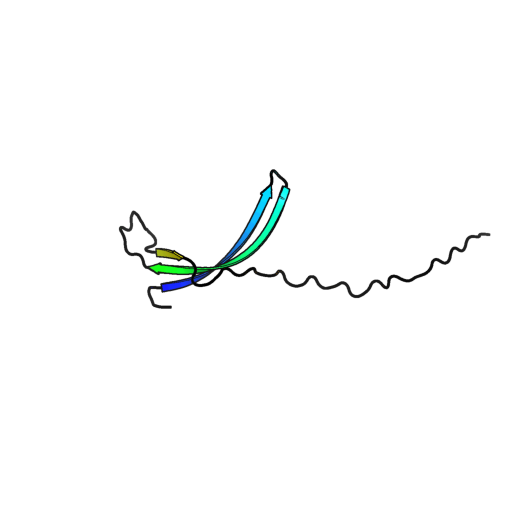8.22 73 ALA A N 1
ATOM 570 C CA . ALA A 1 73 ? -11.595 -7.999 45.475 1.00 58.22 73 ALA A CA 1
ATOM 571 C C . ALA A 1 73 ? -12.192 -8.882 46.582 1.00 58.22 73 ALA A C 1
ATOM 573 O O . ALA A 1 73 ? -13.136 -9.624 46.336 1.00 58.22 73 ALA A O 1
ATOM 574 N N . ASN A 1 74 ? -11.610 -8.857 47.786 1.00 54.22 74 ASN A N 1
ATOM 575 C CA . ASN A 1 74 ? -12.341 -9.183 49.012 1.00 54.22 74 ASN A CA 1
ATOM 576 C C . ASN A 1 74 ? -11.554 -8.764 50.264 1.00 54.22 74 ASN A C 1
ATOM 578 O O . ASN A 1 74 ? -10.735 -9.518 50.784 1.00 54.22 74 ASN A O 1
ATOM 582 N N . ALA A 1 75 ? -11.830 -7.567 50.773 1.00 46.25 75 ALA A N 1
ATOM 583 C CA . ALA A 1 75 ? -11.613 -7.245 52.177 1.00 46.25 75 ALA A CA 1
ATOM 584 C C . ALA A 1 75 ? -12.962 -6.752 52.722 1.00 46.25 75 ALA A C 1
ATOM 586 O O . ALA A 1 75 ? -13.411 -5.677 52.315 1.00 46.25 75 ALA A O 1
ATOM 587 N N . PRO A 1 76 ? -13.663 -7.527 53.571 1.00 43.53 76 PRO A N 1
ATOM 588 C CA . PRO A 1 76 ? -14.855 -7.029 54.233 1.00 43.53 76 PRO A CA 1
ATOM 589 C C . PRO A 1 76 ? -14.447 -5.937 55.225 1.00 43.53 76 PRO A C 1
ATOM 591 O O . PRO A 1 76 ? -13.485 -6.088 55.979 1.00 43.53 76 PRO A O 1
ATOM 594 N N . GLY A 1 77 ? -15.170 -4.819 55.179 1.00 47.97 77 GLY A N 1
ATOM 595 C CA . GLY A 1 77 ? -14.938 -3.661 56.029 1.00 47.97 77 GLY A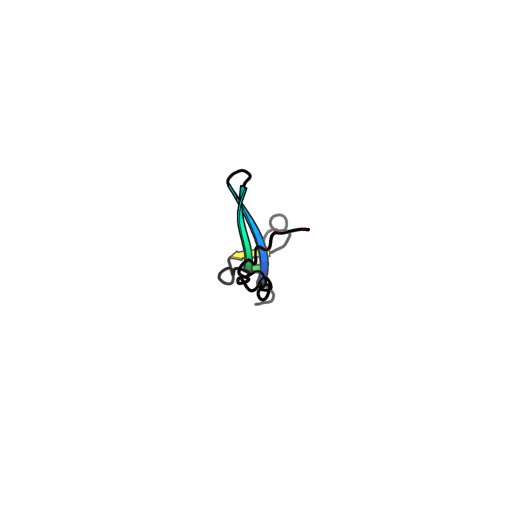 CA 1
ATOM 596 C C . GLY A 1 77 ? -14.999 -4.012 57.513 1.00 47.97 77 GLY A C 1
ATOM 597 O O . GLY A 1 77 ? -15.975 -4.587 57.986 1.00 47.97 77 GLY A O 1
ATOM 598 N N . HIS A 1 78 ? -13.969 -3.605 58.248 1.00 42.59 78 HIS A N 1
ATOM 599 C CA . HIS A 1 78 ? -14.029 -3.479 59.696 1.00 42.59 78 HIS A CA 1
ATOM 600 C C . HIS A 1 78 ? -14.210 -1.995 60.020 1.00 42.59 78 HIS A C 1
ATOM 602 O O . HIS A 1 78 ? -13.250 -1.225 60.053 1.00 42.59 78 HIS A O 1
ATOM 608 N N . LEU A 1 79 ? -15.465 -1.580 60.200 1.00 50.25 79 LEU A N 1
ATOM 609 C CA . LEU A 1 79 ? -15.785 -0.321 60.864 1.00 50.25 79 LEU A CA 1
ATOM 610 C C . LEU A 1 79 ? -15.383 -0.472 62.334 1.00 50.25 79 LEU A C 1
ATOM 612 O O . LEU A 1 79 ? -15.975 -1.279 63.041 1.00 50.25 79 LEU A O 1
ATOM 616 N N . GLN A 1 80 ? -14.405 0.303 62.797 1.00 43.78 80 GLN A N 1
ATOM 617 C CA . GLN A 1 80 ? -14.208 0.532 64.226 1.00 43.78 80 GLN A CA 1
ATOM 618 C C . GLN A 1 80 ? -14.121 2.036 64.464 1.00 43.78 80 GLN A C 1
ATOM 620 O O . GLN A 1 80 ? -13.062 2.645 64.324 1.00 43.78 80 GLN A O 1
ATOM 625 N N . GLY A 1 81 ? -15.271 2.625 64.791 1.00 39.78 81 GLY A N 1
ATOM 626 C CA . GLY A 1 81 ? -15.307 3.797 65.655 1.00 39.78 81 GLY A CA 1
ATOM 627 C C . GLY A 1 81 ? -14.984 3.347 67.079 1.00 39.78 81 GLY A C 1
ATOM 628 O O . GLY A 1 81 ? -15.443 2.295 67.523 1.00 39.78 81 GLY A O 1
ATOM 629 N N . ASP A 1 82 ? -14.054 4.028 67.730 1.00 40.50 82 ASP A N 1
ATOM 630 C CA . ASP A 1 82 ? -14.374 5.041 68.740 1.00 40.50 82 ASP A CA 1
ATOM 631 C C . ASP A 1 82 ? -13.096 5.415 69.506 1.00 40.50 82 ASP A C 1
ATOM 633 O O . ASP A 1 82 ? -12.357 4.566 70.001 1.00 40.50 82 ASP A O 1
ATOM 637 N N . SER A 1 83 ? -12.845 6.722 69.561 1.00 37.84 83 SER A N 1
ATOM 638 C CA . SER A 1 83 ? -12.059 7.389 70.606 1.00 37.84 83 SER A CA 1
ATOM 639 C C . SER A 1 83 ? -12.906 7.472 71.891 1.00 37.84 83 SER A C 1
ATOM 641 O O . SER A 1 83 ? -14.135 7.465 71.773 1.00 37.84 83 SER A O 1
ATOM 643 N N . PRO A 1 84 ? -12.319 7.603 73.099 1.00 48.97 84 PRO A N 1
ATOM 644 C CA . PRO A 1 84 ? -11.042 8.258 73.416 1.00 48.97 84 PRO A CA 1
ATOM 645 C C . PRO A 1 84 ? -9.978 7.386 74.097 1.00 48.97 84 PRO A C 1
ATOM 647 O O . PRO A 1 84 ? -10.298 6.276 74.573 1.00 48.97 84 PRO A O 1
#

Foldseek 3Di:
DDPFKDFDWDWDWDFDDDVPDTDDIWTKIFGWIKGQADDDCVVPVPSIDTPHGPDDIDTDDDDDDPPPPDPDPDDPDDDDDDDD

pLDDT: mean 84.62, std 19.86, range [37.84, 98.31]

Secondary structure (DSSP, 8-state):
-BTTEEEEEEEEEEEEEETTEEEEEEEEEEEEEEEE--S-TTT-TT-EEEEEESS--EEPPPPPP-------------------

Radius of gyration: 27.01 Å; chains: 1; bounding box: 31×28×94 Å